Protein AF-A0A3A8K500-F1 (afdb_monomer_lite)

Secondary structure (DSSP, 8-state):
-EEEEEEETTT-PBPP----PPPPPPSSGGGGG---TT----------S--TTTT-PPPPS-EEEEEEE-PSTTSPPEEEEEE-

Sequence (84 aa):
MDIVAVLDCATTQPLEFLVADRFPPPPREEDFLKLEPGYWFGAEVGFPLFDEQLNGKRGPDCVDITLTFHPEPPTPAVTTRVRA

pLDDT: mean 77.89, std 15.2, range [49.38, 95.94]

Radius of gyration: 17.56 Å; chains: 1; bounding box: 40×27×39 Å

Foldseek 3Di:
DDWPFKAQPPPRHGADDDDDDDPDDDPDPVCLPDADVVRDNDDPDDDDSADCVPPNHHDHPKMKIWDWDPDDPPDHIDIDIDMD

Structure (mmCIF, N/CA/C/O backbone):
data_AF-A0A3A8K500-F1
#
_entry.id   AF-A0A3A8K500-F1
#
loop_
_atom_site.group_PDB
_atom_site.id
_atom_site.type_symbol
_atom_site.label_atom_id
_atom_site.label_alt_id
_atom_site.label_comp_id
_atom_site.label_asym_id
_atom_site.label_entity_id
_atom_site.label_seq_id
_atom_site.pdbx_PDB_ins_code
_atom_site.Cartn_x
_atom_site.Cartn_y
_atom_site.Cartn_z
_atom_site.occupancy
_atom_site.B_iso_or_equiv
_atom_site.auth_seq_id
_atom_site.auth_comp_id
_atom_site.auth_asym_id
_atom_site.auth_atom_id
_atom_site.pdbx_PDB_model_num
ATOM 1 N N . MET A 1 1 ? 9.394 -3.609 -6.802 1.00 73.62 1 MET A N 1
ATOM 2 C CA . MET A 1 1 ? 8.008 -3.537 -7.311 1.00 73.62 1 MET A CA 1
ATOM 3 C C . MET A 1 1 ? 7.334 -2.605 -6.363 1.00 73.62 1 MET A C 1
ATOM 5 O O . MET A 1 1 ? 7.320 -2.895 -5.173 1.00 73.62 1 MET A O 1
ATOM 9 N N . ASP A 1 2 ? 6.818 -1.512 -6.891 1.00 84.50 2 ASP A N 1
ATOM 10 C CA . ASP A 1 2 ? 6.502 -0.362 -6.067 1.00 84.50 2 ASP A CA 1
ATOM 11 C C . ASP A 1 2 ? 5.000 -0.120 -6.152 1.00 84.50 2 ASP A C 1
ATOM 13 O O . ASP A 1 2 ? 4.425 -0.106 -7.247 1.00 84.50 2 ASP A O 1
ATOM 17 N N . ILE A 1 3 ? 4.355 0.032 -4.995 1.00 85.12 3 ILE A N 1
ATOM 18 C CA . ILE A 1 3 ? 2.947 0.423 -4.925 1.00 85.12 3 ILE A CA 1
ATOM 19 C C . ILE A 1 3 ? 2.892 1.942 -5.048 1.00 85.12 3 ILE A C 1
ATOM 21 O O . ILE A 1 3 ? 3.364 2.661 -4.173 1.00 85.12 3 ILE A O 1
ATOM 25 N N . VAL A 1 4 ? 2.320 2.427 -6.147 1.00 88.94 4 VAL A N 1
ATOM 26 C CA . VAL A 1 4 ? 2.245 3.861 -6.459 1.00 88.94 4 VAL A CA 1
ATOM 27 C C . VAL A 1 4 ? 0.980 4.484 -5.874 1.00 88.94 4 VAL A C 1
ATOM 29 O O . VAL A 1 4 ? 1.010 5.611 -5.388 1.00 88.94 4 VAL A O 1
ATOM 32 N N . ALA A 1 5 ? -0.141 3.762 -5.931 1.00 90.06 5 ALA A N 1
ATOM 33 C CA . ALA A 1 5 ? -1.420 4.222 -5.403 1.00 90.06 5 ALA A CA 1
ATOM 34 C C . ALA A 1 5 ? -2.346 3.045 -5.084 1.00 90.06 5 ALA A C 1
ATOM 36 O O . ALA A 1 5 ? -2.355 2.048 -5.810 1.00 90.06 5 ALA A O 1
ATOM 37 N N . VAL A 1 6 ? -3.167 3.212 -4.048 1.00 91.38 6 VAL A N 1
ATOM 38 C CA . VAL A 1 6 ? -4.272 2.315 -3.695 1.00 91.38 6 VAL A CA 1
ATOM 39 C C . VAL A 1 6 ? -5.529 3.167 -3.570 1.00 91.38 6 VAL A C 1
ATOM 41 O O . VAL A 1 6 ? -5.554 4.113 -2.782 1.00 91.38 6 VAL A O 1
ATOM 44 N N . LEU A 1 7 ? -6.547 2.869 -4.374 1.00 93.94 7 LEU A N 1
ATOM 45 C CA . LEU A 1 7 ? -7.803 3.616 -4.418 1.00 93.94 7 LEU A CA 1
ATOM 46 C C . LEU A 1 7 ? -8.987 2.691 -4.141 1.00 93.94 7 LEU A C 1
ATOM 48 O O . LEU A 1 7 ? -8.979 1.536 -4.559 1.00 93.94 7 LEU A O 1
ATOM 52 N N . ASP A 1 8 ? -10.033 3.218 -3.518 1.00 92.69 8 ASP A N 1
ATOM 53 C CA . ASP A 1 8 ? -11.356 2.596 -3.530 1.00 92.69 8 ASP A CA 1
ATOM 54 C C . ASP A 1 8 ? -11.910 2.640 -4.963 1.00 92.69 8 ASP A C 1
ATOM 56 O O . ASP A 1 8 ? -12.005 3.702 -5.585 1.00 92.69 8 ASP A O 1
ATOM 60 N N . CYS A 1 9 ? -12.260 1.474 -5.502 1.00 92.81 9 CYS A N 1
ATOM 61 C CA . CYS A 1 9 ? -12.759 1.323 -6.867 1.00 92.81 9 CYS A CA 1
ATOM 62 C C . CYS A 1 9 ? -14.087 2.067 -7.127 1.00 92.81 9 CYS A C 1
ATOM 64 O O . CYS A 1 9 ? -14.363 2.443 -8.268 1.00 92.81 9 CYS A O 1
ATOM 66 N N . ALA A 1 10 ? -14.923 2.248 -6.101 1.00 93.56 10 ALA A N 1
ATOM 67 C CA . ALA A 1 10 ? -16.259 2.818 -6.213 1.00 93.56 10 ALA A CA 1
ATOM 68 C C . ALA A 1 10 ? -16.221 4.340 -6.083 1.00 93.56 10 ALA A C 1
ATOM 70 O O . ALA A 1 10 ? -16.893 5.054 -6.829 1.00 93.56 10 ALA A O 1
ATOM 71 N N . THR A 1 11 ? -15.425 4.839 -5.138 1.00 92.56 11 THR A N 1
ATOM 72 C CA . THR A 1 11 ? -15.361 6.271 -4.823 1.00 92.56 11 THR A CA 1
ATOM 73 C C . THR A 1 11 ? -14.170 6.977 -5.459 1.00 92.56 11 THR A C 1
ATOM 75 O O . THR A 1 11 ? -14.135 8.207 -5.484 1.00 92.56 11 THR A O 1
ATOM 78 N N . THR A 1 12 ? -13.193 6.231 -5.986 1.00 91.75 12 THR A N 1
ATOM 79 C CA . THR A 1 12 ? -11.881 6.718 -6.451 1.00 91.75 12 THR A CA 1
ATOM 80 C C . THR A 1 12 ? -11.065 7.440 -5.376 1.00 91.75 12 THR A C 1
ATOM 82 O O . THR A 1 12 ? -10.078 8.109 -5.687 1.00 91.75 12 THR A O 1
ATOM 85 N N . GLN A 1 13 ? -11.454 7.309 -4.104 1.00 92.19 13 GLN A N 1
ATOM 86 C CA . GLN A 1 13 ? -10.739 7.933 -3.000 1.00 92.19 13 GLN A CA 1
ATOM 87 C C . GLN A 1 13 ? -9.462 7.156 -2.667 1.00 92.19 13 GLN A C 1
ATOM 89 O O . GLN A 1 13 ? -9.464 5.924 -2.714 1.00 92.19 13 GLN A O 1
ATOM 94 N N . PRO A 1 14 ? -8.367 7.855 -2.323 1.00 90.44 14 PRO A N 1
ATOM 95 C CA . PRO A 1 14 ? -7.146 7.206 -1.879 1.00 90.44 14 PRO A CA 1
ATOM 96 C C . PRO A 1 14 ? -7.354 6.517 -0.534 1.00 90.44 14 PRO A C 1
ATOM 98 O O . PRO A 1 14 ? -7.961 7.076 0.380 1.00 90.44 14 PRO A O 1
ATOM 101 N N . LEU A 1 15 ? -6.817 5.307 -0.421 1.00 87.94 15 LEU A N 1
ATOM 102 C CA . LEU A 1 15 ? -6.844 4.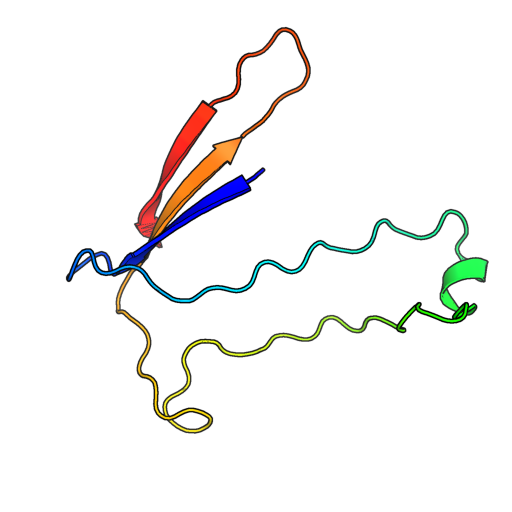517 0.802 1.00 87.94 15 LEU A CA 1
ATOM 103 C C . LEU A 1 15 ? -5.504 4.621 1.525 1.00 87.94 15 LEU A C 1
ATOM 105 O O . LEU A 1 15 ? -4.447 4.663 0.897 1.00 87.94 15 LEU A O 1
ATOM 109 N N . GLU A 1 16 ? -5.547 4.634 2.856 1.00 81.25 16 GLU A N 1
ATOM 110 C CA . GLU A 1 16 ? -4.346 4.465 3.673 1.00 81.25 16 GLU A CA 1
ATOM 111 C C . GLU A 1 16 ? -3.836 3.028 3.531 1.00 81.25 16 GLU A C 1
ATOM 113 O O . GLU A 1 16 ? -4.601 2.070 3.656 1.00 81.25 16 GLU A O 1
ATOM 118 N N . PHE A 1 17 ? -2.536 2.869 3.289 1.00 75.00 17 PHE A N 1
ATOM 119 C CA . PHE A 1 17 ? -1.891 1.564 3.219 1.00 75.00 17 PHE A CA 1
ATOM 120 C C . PHE A 1 17 ? -0.502 1.610 3.850 1.00 75.00 17 PHE A C 1
ATOM 122 O O . PHE A 1 17 ? 0.137 2.659 3.927 1.00 75.00 17 PHE A O 1
ATOM 129 N N . LEU A 1 18 ? -0.041 0.447 4.302 1.00 70.25 18 LEU A N 1
ATOM 130 C CA . LEU A 1 18 ? 1.299 0.244 4.835 1.00 70.25 18 LEU A CA 1
ATOM 131 C C . LEU A 1 18 ? 2.005 -0.798 3.972 1.00 70.25 18 LEU A C 1
ATOM 133 O O . LEU A 1 18 ? 1.464 -1.877 3.733 1.00 70.25 18 LEU A O 1
ATOM 137 N N . VAL A 1 19 ? 3.212 -0.472 3.515 1.00 68.25 19 VAL A N 1
ATOM 138 C CA . VAL A 1 19 ? 4.114 -1.423 2.860 1.00 68.25 19 VAL A CA 1
ATOM 139 C C . VAL A 1 19 ? 5.188 -1.779 3.872 1.00 68.25 19 VAL A C 1
ATOM 141 O O . VAL A 1 19 ? 5.947 -0.913 4.300 1.00 68.25 19 VAL A O 1
ATOM 144 N N . ALA A 1 20 ? 5.223 -3.041 4.286 1.00 62.50 20 ALA A N 1
ATOM 145 C CA . ALA A 1 20 ? 6.326 -3.570 5.069 1.00 62.50 20 ALA A CA 1
ATOM 146 C C . ALA A 1 20 ? 7.290 -4.268 4.111 1.00 62.50 20 ALA A C 1
ATOM 148 O O . ALA A 1 20 ? 6.934 -5.279 3.500 1.00 62.50 20 ALA A O 1
ATOM 149 N N . ASP A 1 21 ? 8.501 -3.732 3.971 1.00 55.88 21 ASP A N 1
ATOM 150 C CA . ASP A 1 21 ? 9.562 -4.442 3.268 1.00 55.88 21 ASP A CA 1
ATOM 151 C C . ASP A 1 21 ? 9.891 -5.720 4.040 1.00 55.88 21 ASP A C 1
ATOM 153 O O . ASP A 1 21 ? 10.150 -5.703 5.248 1.00 55.88 21 ASP A O 1
ATOM 157 N N . ARG A 1 22 ? 9.870 -6.858 3.343 1.00 53.56 22 ARG A N 1
ATOM 158 C CA . ARG A 1 22 ? 10.352 -8.111 3.920 1.00 53.56 22 ARG A CA 1
ATOM 159 C C . ARG A 1 22 ? 11.854 -7.932 4.147 1.00 53.56 22 ARG A C 1
ATOM 161 O O . ARG A 1 22 ? 12.587 -7.692 3.188 1.00 53.56 22 ARG A O 1
ATOM 168 N N . PHE A 1 23 ? 12.302 -8.026 5.401 1.00 56.81 23 PHE A N 1
ATOM 169 C CA . PHE A 1 23 ? 13.730 -7.973 5.714 1.00 56.81 23 PHE A CA 1
ATOM 170 C C . PHE A 1 23 ? 14.480 -8.993 4.843 1.00 56.81 23 PHE A C 1
ATOM 172 O O . PHE A 1 23 ? 13.991 -10.121 4.686 1.00 56.81 23 PHE A O 1
ATOM 179 N N . PRO A 1 24 ? 15.632 -8.624 4.252 1.00 59.44 24 PRO A N 1
ATOM 180 C CA . PRO A 1 24 ? 16.438 -9.586 3.520 1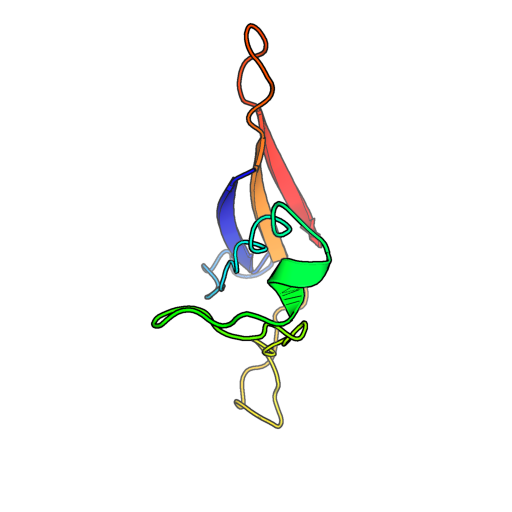.00 59.44 24 PRO A CA 1
ATOM 181 C C . PRO A 1 24 ? 16.767 -10.761 4.451 1.00 59.44 24 PRO A C 1
ATOM 183 O O . PRO A 1 24 ? 17.041 -10.534 5.635 1.00 59.44 24 PRO A O 1
ATOM 186 N N . PRO A 1 25 ? 16.714 -12.012 3.956 1.00 59.34 25 PRO A N 1
ATOM 187 C CA . PRO A 1 25 ? 17.085 -13.156 4.771 1.00 59.34 25 PRO A CA 1
ATOM 188 C C . PRO A 1 25 ? 18.522 -12.960 5.272 1.00 59.34 25 PRO A C 1
ATOM 190 O O . PRO A 1 25 ? 19.366 -12.463 4.515 1.00 59.34 25 PRO A O 1
ATOM 193 N N . PRO A 1 26 ? 18.811 -13.301 6.537 1.00 63.88 26 PRO A N 1
ATOM 194 C CA . PRO A 1 26 ? 20.141 -13.104 7.079 1.00 63.88 26 PRO A CA 1
ATOM 195 C C . PRO A 1 26 ? 21.169 -13.947 6.300 1.00 63.88 26 PRO A C 1
ATOM 197 O O . PRO A 1 26 ? 20.821 -14.999 5.754 1.00 63.88 26 PRO A O 1
ATOM 200 N N . PRO A 1 27 ? 22.444 -13.518 6.243 1.00 71.38 27 PRO A N 1
ATOM 201 C CA . PRO A 1 27 ? 23.476 -14.189 5.448 1.00 71.38 27 PRO A CA 1
ATOM 202 C C . PRO A 1 27 ? 23.754 -15.632 5.885 1.00 71.38 27 PRO A C 1
ATOM 204 O O . PRO A 1 27 ? 24.273 -16.422 5.093 1.00 71.38 27 PRO A O 1
ATOM 207 N N . ARG A 1 28 ? 23.450 -15.970 7.145 1.00 71.94 28 ARG A N 1
ATOM 208 C CA . ARG A 1 28 ? 23.608 -17.308 7.719 1.00 71.94 28 ARG A CA 1
ATOM 209 C C . ARG A 1 28 ? 22.418 -17.668 8.598 1.00 71.94 28 ARG A C 1
ATOM 211 O O . ARG A 1 28 ? 21.823 -16.814 9.246 1.00 71.94 28 ARG A O 1
ATOM 218 N N . GLU A 1 29 ? 22.116 -18.960 8.664 1.00 63.62 29 GLU A N 1
ATOM 219 C CA . GLU A 1 29 ? 21.008 -19.493 9.466 1.00 63.62 29 GLU A CA 1
ATOM 220 C C . GLU A 1 29 ? 21.203 -19.250 10.981 1.00 63.62 29 GLU A C 1
ATOM 222 O O . GLU A 1 29 ? 20.264 -18.998 11.729 1.00 63.62 29 GLU A O 1
ATOM 227 N N . GLU A 1 30 ? 22.455 -19.229 11.429 1.00 67.19 30 GLU A N 1
ATOM 228 C CA . GLU A 1 30 ? 22.864 -18.904 12.801 1.00 67.19 30 GLU A CA 1
ATOM 229 C C . GLU A 1 30 ? 22.666 -17.421 13.178 1.00 67.19 30 GLU A C 1
ATOM 231 O O . GLU A 1 30 ? 22.520 -17.101 14.360 1.00 67.19 30 GLU A O 1
ATOM 236 N N . ASP A 1 31 ? 22.556 -16.523 12.192 1.00 62.09 31 ASP A N 1
ATOM 237 C CA . ASP A 1 31 ? 22.299 -15.095 12.415 1.00 62.09 31 ASP A CA 1
ATOM 238 C C . ASP A 1 31 ? 20.805 -14.795 12.670 1.00 62.09 31 ASP A C 1
ATOM 240 O O . ASP A 1 31 ? 20.480 -13.712 13.153 1.00 62.09 31 ASP A O 1
ATOM 244 N N . PHE A 1 32 ? 19.884 -15.750 12.449 1.00 57.28 32 PHE A N 1
ATOM 245 C CA . PHE A 1 32 ? 18.460 -15.591 12.814 1.00 57.28 32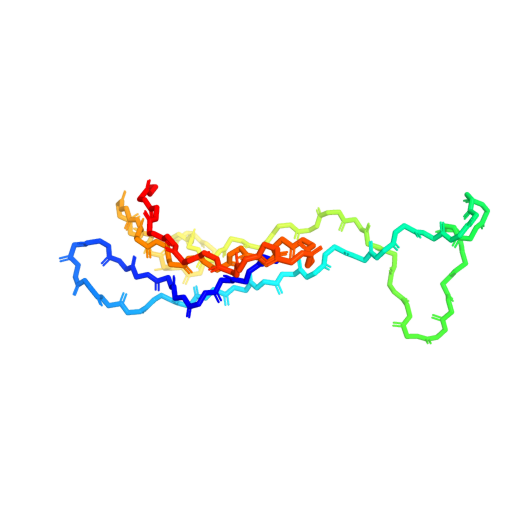 PHE A CA 1
ATOM 246 C C . PHE A 1 32 ? 18.248 -15.395 14.324 1.00 57.28 32 PHE A C 1
ATOM 248 O O . PHE A 1 32 ? 17.234 -14.836 14.743 1.00 57.28 32 PHE A O 1
ATOM 255 N N . LEU A 1 33 ? 19.190 -15.863 15.147 1.00 56.91 33 LEU A N 1
ATOM 256 C CA . LEU A 1 33 ? 19.123 -15.782 16.609 1.00 56.91 33 LEU A CA 1
ATOM 257 C C . LEU A 1 33 ? 19.850 -14.554 17.175 1.00 56.91 33 LEU A C 1
ATOM 259 O O . LEU A 1 33 ? 19.792 -14.315 18.384 1.00 56.91 33 LEU A O 1
ATOM 263 N N . LYS A 1 34 ? 20.536 -13.769 16.335 1.00 59.31 34 LYS A N 1
ATOM 264 C CA . LYS A 1 34 ? 21.321 -12.614 16.773 1.00 59.31 34 LYS A CA 1
ATOM 265 C C . LYS A 1 34 ? 20.576 -11.314 16.463 1.00 59.31 34 LYS A C 1
ATOM 267 O O . LYS A 1 34 ? 20.611 -10.804 15.351 1.00 59.31 34 LYS A O 1
ATOM 272 N N . LEU A 1 35 ? 19.932 -10.748 17.483 1.00 59.41 35 LEU A N 1
ATOM 273 C CA . LEU A 1 35 ? 19.342 -9.409 17.413 1.00 59.41 35 LEU A CA 1
ATOM 274 C C . LEU A 1 35 ? 20.399 -8.365 17.770 1.00 59.41 35 LEU A C 1
ATOM 276 O O . LEU A 1 35 ? 20.687 -8.136 18.946 1.00 59.41 35 LEU A O 1
ATOM 280 N N . GLU A 1 36 ? 21.007 -7.742 16.765 1.00 64.06 36 GLU A N 1
ATOM 281 C CA . GLU A 1 36 ? 21.849 -6.569 17.004 1.00 64.06 36 GLU A CA 1
ATOM 282 C C . GLU A 1 36 ? 20.983 -5.363 17.421 1.00 64.06 36 GLU A C 1
ATOM 284 O O . GLU A 1 36 ? 19.798 -5.307 17.084 1.00 64.06 36 GLU A O 1
ATOM 289 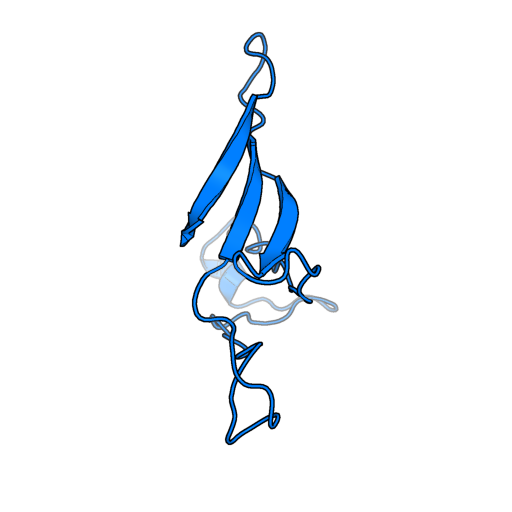N N . PRO A 1 37 ? 21.520 -4.379 18.165 1.00 58.31 37 PRO A N 1
ATOM 290 C CA . PRO A 1 37 ? 20.760 -3.185 18.525 1.00 58.31 37 PRO A CA 1
ATOM 291 C C . PRO A 1 37 ? 20.153 -2.503 17.287 1.00 58.31 37 PRO A C 1
ATOM 293 O O . PRO A 1 37 ? 20.876 -2.094 16.382 1.00 58.31 37 PRO A O 1
ATOM 296 N N . GLY A 1 38 ? 18.820 -2.397 17.248 1.00 55.19 38 GLY A N 1
ATOM 297 C CA . GLY A 1 38 ? 18.057 -1.891 16.096 1.00 55.19 38 GLY A CA 1
ATOM 298 C C . GLY A 1 38 ? 17.371 -2.973 15.250 1.00 55.19 38 GLY A C 1
ATOM 299 O O . GLY A 1 38 ? 16.512 -2.639 14.438 1.00 55.19 38 GLY A O 1
ATOM 300 N N . TYR A 1 39 ? 17.685 -4.252 15.472 1.00 49.97 39 TYR A N 1
ATOM 301 C CA . TYR A 1 39 ? 17.044 -5.393 14.817 1.00 49.97 39 TYR A CA 1
ATOM 302 C C . TYR A 1 39 ? 15.921 -5.960 15.691 1.00 49.97 39 TYR A C 1
ATOM 304 O O . TYR A 1 39 ? 16.058 -6.084 16.909 1.00 49.97 39 TYR A O 1
ATOM 312 N N . TRP A 1 40 ? 14.812 -6.335 15.058 1.00 55.19 40 TRP A N 1
ATOM 313 C CA . TRP A 1 40 ? 13.666 -6.977 15.702 1.00 55.19 40 TRP A CA 1
ATOM 314 C C . TRP A 1 40 ? 13.527 -8.407 15.183 1.00 55.19 40 TRP A C 1
ATOM 316 O O . TRP A 1 40 ? 13.696 -8.651 13.989 1.00 55.19 40 TRP A O 1
ATOM 326 N N . PHE A 1 41 ? 13.197 -9.354 16.066 1.00 53.19 41 PHE A N 1
ATOM 327 C CA . PHE A 1 41 ? 12.851 -10.714 15.652 1.00 53.19 41 PHE A CA 1
ATOM 328 C C . PHE A 1 41 ? 11.476 -10.662 14.986 1.00 53.19 41 PHE A C 1
ATOM 330 O O . PHE A 1 41 ? 10.456 -10.516 15.659 1.00 53.19 41 PHE A O 1
ATOM 337 N N . GLY A 1 42 ? 11.455 -10.681 13.656 1.00 54.16 42 GLY A N 1
ATOM 338 C CA . GLY A 1 42 ? 10.228 -10.544 12.883 1.00 54.16 42 GLY A CA 1
ATOM 339 C C . GLY A 1 42 ? 9.479 -11.867 12.792 1.00 54.16 42 GLY A C 1
ATOM 340 O O . GLY A 1 42 ? 9.822 -12.711 11.971 1.00 54.16 42 GLY A O 1
ATOM 341 N N . ALA A 1 43 ? 8.429 -12.037 13.594 1.00 52.25 43 ALA A N 1
ATOM 342 C CA . ALA A 1 43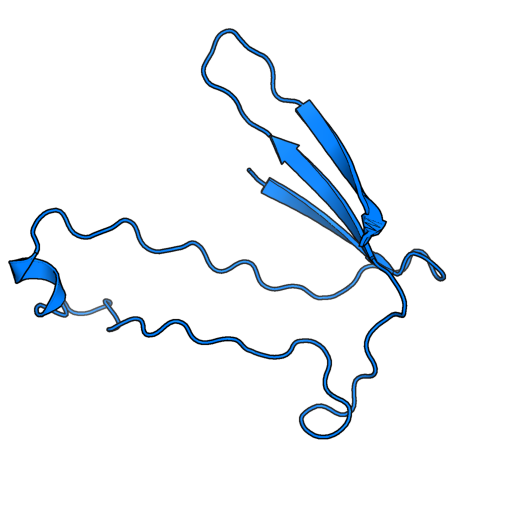 ? 7.311 -12.875 13.169 1.00 52.25 43 ALA A CA 1
ATOM 343 C C . ALA A 1 43 ? 6.561 -12.152 12.034 1.00 52.25 43 ALA A C 1
ATOM 345 O O . ALA A 1 43 ? 6.595 -10.923 11.952 1.00 52.25 43 ALA A O 1
ATOM 346 N N . GLU A 1 44 ? 5.876 -12.888 11.159 1.00 50.34 44 GLU A N 1
ATOM 347 C CA . GLU A 1 44 ? 4.956 -12.272 10.201 1.00 50.34 44 GLU A CA 1
ATOM 348 C C . GLU A 1 44 ? 3.775 -11.679 10.984 1.00 50.34 44 GLU A C 1
ATOM 350 O O . GLU A 1 44 ? 2.907 -12.402 11.470 1.00 50.34 44 GLU A O 1
ATOM 355 N N . VAL A 1 45 ? 3.790 -10.358 11.186 1.00 49.38 45 VAL A N 1
ATOM 356 C CA . VAL A 1 45 ? 2.724 -9.635 11.888 1.00 49.38 45 VAL A CA 1
ATOM 357 C C . VAL A 1 45 ? 1.854 -8.935 10.852 1.00 49.38 45 VAL A C 1
ATOM 359 O O . VAL A 1 45 ? 2.295 -8.005 10.180 1.00 49.38 45 VAL A O 1
ATOM 362 N N . GLY A 1 46 ? 0.608 -9.387 10.722 1.00 57.00 46 GLY A N 1
ATOM 363 C CA . GLY A 1 46 ? -0.415 -8.702 9.937 1.00 57.00 46 GLY A CA 1
ATOM 364 C C . GLY A 1 46 ? -1.175 -7.696 10.798 1.00 57.00 46 GLY A C 1
ATOM 365 O O . GLY A 1 46 ? -1.675 -8.054 11.863 1.00 57.00 46 GLY A O 1
ATOM 366 N N . PHE A 1 47 ? -1.298 -6.454 10.330 1.00 64.88 47 PHE A N 1
ATOM 367 C CA . PHE A 1 47 ? -2.160 -5.442 10.947 1.00 64.88 47 PHE A CA 1
ATOM 368 C C . PHE A 1 47 ? -3.371 -5.199 10.040 1.00 64.88 47 PHE A C 1
ATOM 370 O O . PHE A 1 47 ? -3.180 -4.776 8.896 1.00 64.88 47 PHE A O 1
ATOM 377 N N . PRO A 1 48 ? -4.610 -5.456 10.498 1.00 67.00 48 PRO A N 1
ATOM 378 C CA . PRO A 1 48 ? -5.780 -5.200 9.675 1.00 67.00 48 PRO A CA 1
ATOM 379 C C . PRO A 1 48 ? -5.962 -3.689 9.494 1.00 67.00 48 PRO A C 1
ATOM 381 O O . PRO A 1 48 ? -6.202 -2.952 10.451 1.00 67.00 48 PRO A O 1
ATOM 384 N N . LEU A 1 49 ? -5.844 -3.219 8.249 1.00 74.06 49 LEU A N 1
ATOM 385 C CA . LEU A 1 49 ? -6.088 -1.813 7.903 1.00 74.06 49 LEU A CA 1
ATOM 386 C C . LEU A 1 49 ? -7.575 -1.452 8.030 1.00 74.06 49 LEU A C 1
ATOM 388 O O . LEU A 1 49 ? -7.912 -0.335 8.421 1.00 74.06 49 LEU A O 1
ATOM 392 N N . PHE A 1 50 ? -8.456 -2.420 7.773 1.00 81.12 50 PHE A N 1
ATOM 393 C CA . PHE A 1 50 ? -9.904 -2.286 7.880 1.00 81.12 50 PHE A CA 1
ATOM 394 C C . PHE A 1 50 ? -10.455 -3.417 8.741 1.00 81.12 50 PHE A C 1
ATOM 396 O O . PHE A 1 50 ? -10.366 -4.582 8.358 1.00 81.12 50 PHE A O 1
ATOM 403 N N . ASP A 1 51 ? -10.998 -3.073 9.903 1.00 80.69 51 ASP A N 1
ATOM 404 C CA . ASP A 1 51 ? -11.677 -4.015 10.784 1.00 80.69 51 ASP A CA 1
ATOM 405 C C . ASP A 1 51 ? -12.715 -3.257 11.619 1.00 80.69 51 ASP A C 1
ATOM 407 O O . ASP A 1 51 ? -12.378 -2.444 12.484 1.00 80.69 51 ASP A O 1
ATOM 411 N N . GLU A 1 52 ? -13.999 -3.521 11.369 1.00 84.50 52 GLU A N 1
ATOM 412 C CA . GLU A 1 52 ? -15.088 -2.821 12.058 1.00 84.50 52 GLU A CA 1
ATOM 413 C C . GLU A 1 52 ? -15.070 -3.033 13.581 1.00 84.50 52 GLU A C 1
ATOM 415 O O . GLU A 1 52 ? -15.521 -2.157 14.315 1.00 84.50 52 GLU A O 1
ATOM 420 N N . GLN A 1 53 ? -14.537 -4.154 14.074 1.00 82.62 53 GLN A N 1
ATOM 421 C CA . GLN A 1 53 ? -14.491 -4.469 15.504 1.00 82.62 53 GLN A CA 1
ATOM 422 C C . GLN A 1 53 ? -13.266 -3.854 16.191 1.00 82.62 53 GLN A C 1
ATOM 424 O O . GLN A 1 53 ? -13.363 -3.396 17.328 1.00 82.62 53 GLN A O 1
ATOM 429 N N . LEU A 1 54 ? -12.112 -3.842 15.519 1.00 77.12 54 LEU A N 1
ATOM 430 C CA . LEU A 1 54 ? -10.844 -3.386 16.092 1.00 77.12 54 LEU A CA 1
ATOM 431 C C . LEU A 1 54 ? -10.596 -1.889 15.899 1.00 77.12 54 LEU A C 1
ATOM 433 O O . LEU A 1 54 ? -10.065 -1.241 16.799 1.00 77.12 54 LEU A O 1
ATOM 437 N N . ASN A 1 55 ? -10.939 -1.336 14.734 1.00 78.50 55 ASN A N 1
ATOM 438 C CA . ASN A 1 55 ? -10.649 0.060 14.396 1.00 78.50 55 ASN A CA 1
ATOM 439 C C . ASN A 1 55 ? -11.866 0.840 13.869 1.00 78.50 55 ASN A C 1
ATOM 441 O O . ASN A 1 55 ? -11.737 2.025 13.557 1.00 78.50 55 ASN A O 1
ATOM 445 N N . GLY A 1 56 ? -13.041 0.205 13.793 1.00 81.94 56 GLY A N 1
ATOM 446 C CA . GLY A 1 56 ? -14.289 0.834 13.358 1.00 81.94 56 GLY A CA 1
ATOM 447 C C . GLY A 1 56 ? -14.327 1.193 11.871 1.00 81.94 56 GLY A C 1
ATOM 448 O O . GLY A 1 56 ? -15.288 1.820 11.425 1.00 81.94 56 GLY A O 1
ATOM 449 N N . LYS A 1 57 ? -13.300 0.830 11.091 1.00 81.31 57 LYS A N 1
ATOM 450 C CA . LYS A 1 57 ? -13.240 1.106 9.656 1.00 81.31 57 LYS A CA 1
ATOM 451 C C . LYS A 1 57 ? -13.793 -0.091 8.891 1.00 81.31 57 LYS A C 1
ATOM 453 O O . LYS A 1 57 ? -13.223 -1.180 8.929 1.00 81.31 57 LYS A O 1
ATOM 458 N N . ARG A 1 58 ? -14.865 0.133 8.132 1.00 85.56 58 ARG A N 1
ATOM 459 C CA . ARG A 1 58 ? -15.306 -0.812 7.105 1.00 85.56 58 ARG A CA 1
ATOM 460 C C . ARG A 1 58 ? -14.363 -0.731 5.908 1.00 85.56 58 ARG A C 1
ATOM 462 O O . ARG A 1 58 ? -14.051 0.365 5.444 1.00 85.56 58 ARG A O 1
ATOM 469 N N . GLY A 1 59 ? -13.908 -1.882 5.427 1.00 83.81 59 GLY A N 1
ATOM 470 C CA . GLY A 1 59 ? -13.104 -1.957 4.209 1.00 83.81 59 GLY A CA 1
ATOM 471 C C . GLY A 1 59 ? -13.938 -1.667 2.958 1.00 83.81 59 GLY A C 1
ATOM 472 O O . GLY A 1 59 ? -15.153 -1.879 2.981 1.00 83.81 59 GLY A O 1
ATOM 473 N N . PRO A 1 60 ? -13.313 -1.182 1.875 1.00 89.50 60 PRO A N 1
ATOM 474 C CA . PRO A 1 60 ? -13.985 -1.036 0.588 1.00 89.50 60 PRO A CA 1
ATOM 475 C C . PRO A 1 60 ? -14.356 -2.410 0.011 1.00 89.50 60 PRO A C 1
ATOM 477 O O . PRO A 1 60 ? -13.698 -3.409 0.302 1.00 89.50 60 PRO A O 1
ATOM 480 N N . ASP A 1 61 ? -15.378 -2.452 -0.847 1.00 90.50 61 ASP A N 1
ATOM 481 C CA . AS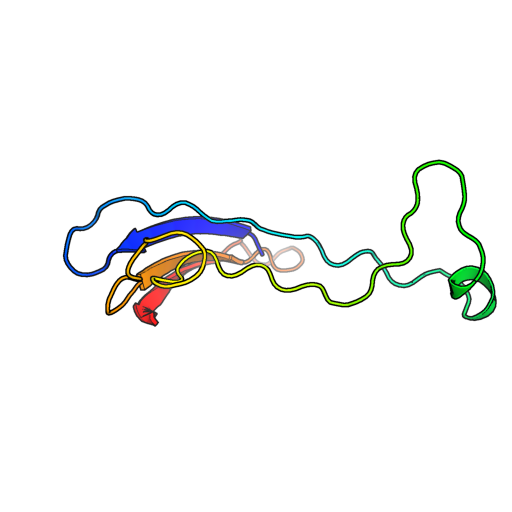P A 1 61 ? -15.791 -3.695 -1.516 1.00 90.50 61 ASP A CA 1
ATOM 482 C C . ASP A 1 61 ? -14.784 -4.134 -2.600 1.00 90.50 61 ASP A C 1
ATOM 484 O O . ASP A 1 61 ? -14.677 -5.323 -2.892 1.00 90.50 61 ASP A O 1
ATOM 488 N N . CYS A 1 62 ? -14.045 -3.184 -3.191 1.00 92.31 62 CYS A N 1
ATOM 489 C CA . CYS A 1 62 ? -12.886 -3.452 -4.043 1.00 92.31 62 CYS A CA 1
ATOM 490 C C . CYS A 1 62 ? -11.846 -2.325 -4.003 1.00 92.31 62 CYS A C 1
ATOM 492 O O . CYS A 1 62 ? -12.131 -1.185 -3.623 1.00 92.31 62 CYS A O 1
ATOM 494 N N . VAL A 1 63 ? -10.628 -2.640 -4.443 1.00 92.94 63 VAL A N 1
ATOM 495 C CA . VAL A 1 63 ? -9.526 -1.678 -4.551 1.00 92.94 63 VAL A CA 1
ATOM 496 C C . VAL A 1 63 ? -8.872 -1.712 -5.926 1.00 92.94 63 VAL A C 1
ATOM 498 O O . VAL A 1 63 ? -8.648 -2.772 -6.504 1.00 92.94 63 VAL A O 1
ATOM 501 N N . ASP A 1 64 ? -8.524 -0.533 -6.435 1.00 95.62 64 ASP A N 1
ATOM 502 C CA . ASP A 1 64 ? -7.666 -0.364 -7.604 1.00 95.62 64 ASP A CA 1
ATOM 503 C C . ASP A 1 64 ? -6.239 -0.042 -7.138 1.00 95.62 64 ASP A C 1
ATOM 505 O O . ASP A 1 64 ? -5.977 1.006 -6.543 1.00 95.62 64 ASP A O 1
ATOM 509 N N . ILE A 1 65 ? -5.296 -0.935 -7.437 1.00 93.06 65 ILE A N 1
ATOM 510 C CA . ILE A 1 65 ? -3.888 -0.824 -7.049 1.00 93.06 65 ILE A CA 1
ATOM 511 C C . ILE A 1 65 ? -3.061 -0.506 -8.290 1.00 93.06 65 ILE A C 1
ATOM 513 O O . ILE A 1 65 ? -3.088 -1.249 -9.271 1.00 93.06 65 ILE A O 1
ATOM 517 N N . THR A 1 66 ? -2.306 0.589 -8.255 1.00 94.44 66 THR A N 1
ATOM 518 C CA . THR A 1 66 ? -1.342 0.938 -9.308 1.00 94.44 66 THR A CA 1
ATOM 519 C C . THR A 1 66 ? 0.056 0.514 -8.873 1.00 94.44 66 THR A C 1
ATOM 521 O O . THR A 1 66 ? 0.553 0.967 -7.843 1.00 94.44 66 THR A O 1
ATOM 524 N N . LEU A 1 67 ? 0.679 -0.358 -9.663 1.00 91.75 67 LEU A N 1
ATOM 525 C CA . LEU A 1 67 ? 1.962 -0.998 -9.383 1.00 91.75 67 LEU A CA 1
ATOM 526 C C . LEU A 1 67 ? 2.962 -0.646 -10.481 1.00 91.75 67 LEU A C 1
ATOM 528 O O . LEU A 1 67 ? 2.609 -0.707 -11.659 1.00 91.75 67 LEU A O 1
ATOM 532 N N . THR A 1 68 ? 4.212 -0.374 -10.116 1.00 92.38 68 THR A N 1
ATOM 533 C CA . THR A 1 68 ? 5.321 -0.294 -11.076 1.00 92.38 68 THR A CA 1
ATOM 534 C C . THR A 1 68 ? 6.288 -1.452 -10.858 1.00 92.38 68 THR A C 1
ATOM 536 O O . THR A 1 68 ? 6.830 -1.661 -9.770 1.00 92.38 68 THR A O 1
ATOM 539 N N . PHE A 1 69 ? 6.496 -2.239 -11.909 1.00 90.44 69 PHE A N 1
ATOM 540 C CA . PHE A 1 69 ? 7.482 -3.306 -11.956 1.00 90.44 69 PHE A CA 1
ATOM 541 C C . PHE A 1 69 ? 8.777 -2.789 -12.581 1.00 90.44 69 PHE A C 1
ATOM 543 O O . PHE A 1 69 ? 8.754 -2.200 -13.660 1.00 90.44 69 PHE A O 1
ATOM 550 N N . HIS A 1 70 ? 9.899 -3.041 -11.909 1.00 89.62 70 HIS A N 1
ATOM 551 C CA . HIS A 1 70 ? 11.239 -2.652 -12.340 1.00 89.62 70 HIS A CA 1
ATOM 552 C C . HIS A 1 70 ? 12.045 -3.923 -12.658 1.00 89.62 70 HIS A C 1
ATOM 554 O O . HIS A 1 70 ? 12.618 -4.509 -11.739 1.00 89.62 70 HIS A O 1
ATOM 560 N N . PRO A 1 71 ? 12.036 -4.405 -13.916 1.00 89.31 71 PRO A N 1
ATOM 561 C CA . PRO A 1 71 ? 12.855 -5.538 -14.334 1.00 89.31 71 PRO A CA 1
ATOM 562 C C . PRO A 1 71 ? 14.339 -5.170 -14.404 1.00 89.31 71 PRO A C 1
ATOM 564 O O . PRO A 1 71 ? 14.713 -3.996 -14.380 1.00 89.31 71 PRO A O 1
ATOM 567 N N . GLU A 1 72 ? 15.189 -6.187 -14.543 1.00 89.38 72 GLU A N 1
ATOM 568 C CA . GLU A 1 72 ? 16.608 -5.969 -14.810 1.00 89.38 72 GLU A CA 1
ATOM 569 C C . GLU A 1 72 ? 16.826 -5.278 -16.176 1.00 89.38 72 GLU A C 1
ATOM 571 O O . GLU A 1 72 ? 16.132 -5.589 -17.159 1.00 89.38 72 GLU A O 1
ATOM 576 N N . PRO A 1 73 ? 17.804 -4.354 -16.271 1.00 85.00 73 PRO A N 1
ATOM 577 C CA . PRO A 1 73 ? 18.177 -3.728 -17.535 1.00 85.00 73 PRO A CA 1
ATOM 578 C C . PRO A 1 73 ? 18.551 -4.769 -18.608 1.00 85.00 73 PRO A C 1
ATOM 580 O O . PRO A 1 73 ? 19.155 -5.790 -18.281 1.00 85.00 73 PRO A O 1
ATOM 583 N N . PRO A 1 74 ? 18.252 -4.525 -19.899 1.00 92.06 74 PRO A N 1
ATOM 584 C CA . PRO A 1 74 ? 17.776 -3.268 -20.488 1.00 92.06 74 PRO A CA 1
ATOM 585 C C . PRO A 1 74 ? 16.246 -3.127 -20.520 1.00 92.06 74 PRO A C 1
ATOM 587 O O . PRO A 1 74 ? 15.730 -2.215 -21.166 1.00 92.06 74 PRO A O 1
ATOM 590 N N . THR A 1 75 ? 15.509 -4.034 -19.880 1.00 94.00 75 THR A N 1
ATOM 591 C CA . THR A 1 75 ? 14.046 -4.020 -19.938 1.00 94.00 75 THR A CA 1
ATOM 592 C C . THR A 1 75 ? 13.513 -2.787 -19.195 1.00 94.00 75 THR A C 1
ATOM 594 O O . THR A 1 75 ? 13.929 -2.538 -18.063 1.00 94.00 75 THR A O 1
ATOM 597 N N . PRO A 1 76 ? 12.617 -1.983 -19.798 1.00 93.56 76 PRO A N 1
ATOM 598 C CA . PRO A 1 76 ? 12.060 -0.815 -19.128 1.00 93.56 76 PRO A CA 1
ATOM 599 C C . PRO A 1 76 ? 11.078 -1.214 -18.022 1.00 93.56 76 PRO A C 1
ATOM 601 O O . PRO A 1 76 ? 10.469 -2.286 -18.057 1.00 93.56 76 PRO A O 1
ATOM 604 N N . ALA A 1 77 ? 10.886 -0.310 -17.062 1.00 93.62 77 ALA A N 1
ATOM 605 C CA . ALA A 1 77 ? 9.845 -0.451 -16.055 1.00 93.62 77 ALA A CA 1
ATOM 606 C C . ALA A 1 77 ? 8.446 -0.431 -16.688 1.00 93.62 77 ALA A C 1
ATOM 608 O O . ALA A 1 77 ? 8.209 0.249 -17.689 1.00 93.62 77 ALA A O 1
ATOM 609 N N . VAL A 1 78 ? 7.513 -1.160 -16.079 1.00 95.06 78 VAL A N 1
ATOM 610 C CA . VAL A 1 78 ? 6.124 -1.260 -16.538 1.00 95.06 78 VAL A CA 1
ATOM 611 C C . VAL A 1 78 ? 5.192 -0.916 -15.391 1.00 95.06 78 VAL A C 1
ATOM 613 O O . VAL A 1 78 ? 5.268 -1.520 -14.323 1.00 95.06 78 VAL A O 1
ATOM 616 N N . THR A 1 79 ? 4.283 0.025 -15.628 1.00 95.94 79 THR A N 1
ATOM 617 C CA . THR A 1 79 ? 3.212 0.361 -14.687 1.00 95.94 79 THR A CA 1
ATOM 618 C C . THR A 1 79 ? 1.917 -0.319 -15.107 1.00 95.94 79 THR A C 1
ATOM 620 O O . THR A 1 79 ? 1.528 -0.266 -16.273 1.00 95.94 79 THR A O 1
ATOM 623 N N . THR A 1 80 ? 1.235 -0.948 -14.154 1.00 95.19 80 THR A N 1
ATOM 624 C CA . THR A 1 80 ? -0.055 -1.605 -14.368 1.00 95.19 80 THR A CA 1
ATOM 625 C C . THR A 1 80 ? -1.031 -1.280 -13.245 1.00 95.19 80 THR A C 1
ATOM 627 O O . THR A 1 80 ? -0.627 -0.937 -12.133 1.00 95.19 80 THR A O 1
ATOM 630 N N . ARG A 1 81 ? -2.327 -1.395 -13.539 1.00 95.56 81 ARG A N 1
ATOM 631 C CA . ARG A 1 81 ? -3.397 -1.296 -12.550 1.00 95.56 81 ARG A CA 1
ATOM 632 C C . ARG A 1 81 ? -4.067 -2.653 -12.403 1.00 95.56 81 ARG A C 1
ATOM 634 O O . ARG A 1 81 ? -4.471 -3.252 -13.396 1.00 95.56 81 ARG A O 1
ATOM 641 N N . VAL A 1 82 ? -4.199 -3.104 -11.165 1.00 93.69 82 VAL A N 1
ATOM 642 C CA . VAL A 1 82 ? -4.866 -4.355 -10.802 1.00 93.69 82 VAL A CA 1
ATOM 643 C C . VAL A 1 82 ? -6.058 -4.024 -9.915 1.00 93.69 82 VAL A C 1
ATOM 645 O O . VAL A 1 82 ? -5.967 -3.123 -9.083 1.00 93.69 82 VAL A O 1
ATOM 648 N N . ARG A 1 83 ? -7.163 -4.746 -10.102 1.00 93.75 83 ARG A N 1
ATOM 649 C CA . ARG A 1 83 ? -8.342 -4.670 -9.242 1.00 93.75 83 ARG A CA 1
ATOM 650 C C . ARG A 1 83 ? -8.444 -5.936 -8.404 1.00 93.75 83 ARG A C 1
ATOM 652 O O . ARG A 1 83 ? -8.312 -7.026 -8.963 1.00 93.75 83 ARG A O 1
ATOM 659 N N . ALA A 1 84 ? -8.679 -5.768 -7.110 1.00 85.00 84 ALA A N 1
ATOM 660 C CA . ALA A 1 84 ? -8.935 -6.840 -6.154 1.00 85.00 84 ALA A CA 1
ATOM 661 C C . ALA A 1 84 ? -10.256 -6.592 -5.428 1.00 85.00 84 ALA A C 1
ATOM 663 O O . ALA A 1 84 ? -10.589 -5.400 -5.222 1.00 85.00 84 ALA A O 1
#